Protein AF-A0A914QFY7-F1 (afdb_monomer_lite)

Radius of gyration: 21.52 Å; chains: 1; bounding box: 66×46×46 Å

Foldseek 3Di:
DVLCPPPCVVPVDFAQQWDWADPDLQAQPHDIATAGSHGRCGCVGPVVDPDDDDPQSVQGHNNDRNVVCVVVVVPCPNVVSVVVNVVVPDPPDRPPPDPVVVVVVVVVVVVVVVVVVVVVPD

pLDDT: mean 75.59, std 15.95, range [39.72, 91.62]

InterPro domains:
  IPR029058 Alpha/Beta hydrolase fold [G3DSA:3.40.50.1820] (1-69)
  IPR029058 Alpha/Beta hydrolase fold [SSF53474] (2-68)

Sequence (122 aa):
MVAHLPPMILYDYYHHAEEIWYQNDMAVGDPYFMCNPYDGEDSSCSDSLTFTTSIDDHKHYFGVEVSNFGSNGCSNDGSKALKSAKTLSRPYRIQRMDKEKLAKKVLNAKKQSSLHKNKILH

Secondary structure (DSSP, 8-state):
--TT-S-HHHH-----S--EE-SS---TT---EE--TT-TT-TTTGGG-SS---TTGGGEETTEEHHHHHHTTT-SHHHHHHHHHGGG---------SHHHHHHHHHHHHHHHHHHHHHS--

Structure (mmCIF, N/CA/C/O backbone):
data_AF-A0A914QFY7-F1
#
_entry.id   AF-A0A914QFY7-F1
#
loop_
_atom_site.group_PDB
_atom_site.id
_atom_site.type_symbol
_atom_site.label_atom_id
_atom_site.label_alt_id
_atom_site.label_comp_id
_atom_site.label_asym_id
_atom_site.label_entity_id
_atom_site.label_seq_id
_atom_site.pdbx_PDB_ins_code
_atom_site.Cartn_x
_atom_site.Cartn_y
_atom_site.Cartn_z
_atom_site.occupancy
_atom_site.B_iso_or_equiv
_atom_site.auth_seq_id
_atom_site.auth_comp_id
_atom_site.auth_asym_id
_atom_site.auth_atom_id
_atom_site.pdbx_PDB_model_num
ATOM 1 N N . MET A 1 1 ? -2.736 -3.389 -6.153 1.00 72.56 1 MET A N 1
ATOM 2 C CA . MET A 1 1 ? -3.791 -3.000 -7.111 1.00 72.56 1 MET A CA 1
ATOM 3 C C . MET A 1 1 ? -3.776 -1.519 -7.327 1.00 72.56 1 MET A C 1
ATOM 5 O O . MET A 1 1 ? -3.393 -1.144 -8.414 1.00 72.56 1 MET A O 1
ATOM 9 N N . VAL A 1 2 ? -4.185 -0.692 -6.358 1.00 84.94 2 VAL A N 1
ATOM 10 C CA . VAL A 1 2 ? -4.234 0.759 -6.607 1.00 84.94 2 VAL A CA 1
ATOM 11 C C . VAL A 1 2 ? -2.838 1.337 -6.823 1.00 84.94 2 VAL A C 1
ATOM 13 O O . VAL A 1 2 ? -2.669 2.107 -7.753 1.00 84.94 2 VAL A O 1
ATOM 16 N N . ALA A 1 3 ? -1.840 0.902 -6.045 1.00 84.19 3 ALA A N 1
ATOM 17 C CA . ALA A 1 3 ? -0.449 1.325 -6.234 1.00 84.19 3 ALA A CA 1
ATOM 18 C C . ALA A 1 3 ? 0.109 0.934 -7.620 1.00 84.19 3 ALA A C 1
ATOM 20 O O . ALA A 1 3 ? 0.753 1.726 -8.280 1.00 84.19 3 ALA A O 1
ATOM 21 N N . HIS A 1 4 ? -0.234 -0.243 -8.147 1.00 84.75 4 HIS A N 1
ATOM 22 C CA . HIS A 1 4 ? 0.268 -0.725 -9.446 1.00 84.75 4 HIS A CA 1
ATOM 23 C C . HIS A 1 4 ? -0.415 -0.101 -10.678 1.00 84.75 4 HIS A C 1
ATOM 25 O O . HIS A 1 4 ? -0.294 -0.630 -11.786 1.00 84.75 4 HIS A O 1
ATOM 31 N N . LEU A 1 5 ? -1.181 0.979 -10.497 1.00 87.44 5 LEU A N 1
ATOM 32 C CA . LEU A 1 5 ? -1.890 1.681 -11.563 1.00 87.44 5 LEU A CA 1
ATOM 33 C C . LEU A 1 5 ? -1.520 3.176 -11.583 1.00 87.44 5 LEU A C 1
ATOM 35 O O . LEU A 1 5 ? -1.556 3.819 -10.537 1.00 87.44 5 LEU A O 1
ATOM 39 N N . PRO A 1 6 ? -1.295 3.771 -12.770 1.00 86.94 6 PRO A N 1
ATOM 40 C CA . PRO A 1 6 ? -1.214 3.123 -14.082 1.00 86.94 6 PRO A CA 1
ATOM 41 C C . PRO A 1 6 ? 0.030 2.216 -14.202 1.00 86.94 6 PRO A C 1
ATOM 43 O O . PRO A 1 6 ? 1.051 2.515 -13.591 1.00 86.94 6 PRO A O 1
ATOM 46 N N . PRO A 1 7 ? -0.020 1.115 -14.981 1.00 85.56 7 PRO A N 1
ATOM 47 C CA . PRO A 1 7 ? 1.107 0.190 -15.059 1.00 85.56 7 PRO A CA 1
ATOM 48 C C . PRO A 1 7 ? 2.358 0.855 -15.640 1.00 85.56 7 PRO A C 1
ATOM 50 O O . PRO A 1 7 ? 2.327 1.338 -16.778 1.00 85.56 7 PRO A O 1
ATOM 53 N N . MET A 1 8 ? 3.471 0.786 -14.905 1.00 84.31 8 MET A N 1
ATOM 54 C CA . MET A 1 8 ? 4.786 1.266 -15.345 1.00 84.31 8 MET A CA 1
ATOM 55 C C . MET A 1 8 ? 5.135 0.750 -16.750 1.00 84.31 8 MET A C 1
ATOM 57 O O . MET A 1 8 ? 5.521 1.524 -17.619 1.00 84.31 8 MET A O 1
ATOM 61 N N . ILE A 1 9 ? 4.903 -0.541 -17.021 1.00 84.62 9 ILE A N 1
ATOM 62 C CA . ILE A 1 9 ? 5.296 -1.191 -18.286 1.00 84.62 9 ILE A CA 1
ATOM 63 C C . ILE A 1 9 ? 4.620 -0.604 -19.537 1.00 84.62 9 ILE A C 1
ATOM 65 O O . ILE A 1 9 ? 5.126 -0.760 -20.644 1.00 84.62 9 ILE A O 1
ATOM 69 N N . LEU A 1 10 ? 3.455 0.026 -19.370 1.00 87.25 10 LEU A N 1
ATOM 70 C CA . LEU A 1 10 ? 2.657 0.587 -20.462 1.00 87.25 10 LEU A CA 1
ATOM 71 C C . LEU A 1 10 ? 2.821 2.103 -20.578 1.00 87.25 10 LEU A C 1
ATOM 73 O O . LEU A 1 10 ? 2.651 2.641 -21.671 1.00 87.25 10 LEU A O 1
ATOM 77 N N . TYR A 1 11 ? 3.102 2.784 -19.465 1.00 88.69 11 TYR A N 1
ATOM 78 C CA . TYR A 1 11 ? 2.948 4.234 -19.368 1.00 88.69 11 TYR A CA 1
ATOM 79 C C . TYR A 1 11 ? 4.114 4.972 -18.698 1.00 88.69 11 TYR A C 1
ATOM 81 O O . TYR A 1 11 ? 4.061 6.195 -18.628 1.00 88.69 11 TYR A O 1
ATOM 89 N N . ASP A 1 12 ? 5.148 4.265 -18.234 1.00 88.56 12 ASP A N 1
ATOM 90 C CA . ASP A 1 12 ? 6.380 4.854 -17.684 1.00 88.56 12 ASP A CA 1
ATOM 91 C C . ASP A 1 12 ? 6.149 5.740 -16.438 1.00 88.56 12 ASP A C 1
ATOM 93 O O . ASP A 1 12 ? 6.815 6.752 -16.226 1.00 88.56 12 ASP A O 1
ATOM 97 N N . TYR A 1 13 ? 5.163 5.372 -15.612 1.00 89.31 13 TYR A N 1
ATOM 98 C CA . TYR A 1 13 ? 4.937 5.978 -14.297 1.00 89.31 13 TYR A CA 1
ATOM 99 C C . TYR A 1 13 ? 5.752 5.250 -13.234 1.00 89.31 13 TYR A C 1
ATOM 101 O O . TYR A 1 13 ? 5.822 4.024 -13.256 1.00 89.31 13 TYR A O 1
ATOM 109 N N . TYR A 1 14 ? 6.296 6.021 -12.293 1.00 88.25 14 TYR A N 1
ATOM 110 C CA . TYR A 1 14 ? 7.131 5.527 -11.203 1.00 88.25 14 TYR A CA 1
ATOM 111 C C . TYR A 1 14 ? 6.695 6.140 -9.876 1.00 88.25 14 TYR A C 1
ATOM 113 O O . TYR A 1 14 ? 6.331 7.322 -9.809 1.00 88.25 14 TYR A O 1
ATOM 121 N N . HIS A 1 15 ? 6.778 5.352 -8.814 1.00 89.06 15 HIS A N 1
ATOM 122 C CA . HIS A 1 15 ? 6.586 5.797 -7.448 1.00 89.06 15 HIS A CA 1
ATOM 123 C C . HIS A 1 15 ? 7.793 6.590 -6.945 1.00 89.06 15 HIS A C 1
ATOM 125 O O . HIS A 1 15 ? 8.922 6.497 -7.434 1.00 89.06 15 HIS A O 1
ATOM 131 N N . HIS A 1 16 ? 7.554 7.389 -5.908 1.00 87.88 16 HIS A N 1
ATOM 132 C CA . HIS A 1 16 ? 8.640 7.958 -5.122 1.00 87.88 16 HIS A CA 1
ATOM 133 C C . HIS A 1 16 ? 9.314 6.872 -4.279 1.00 87.88 16 HIS A C 1
ATOM 135 O O . HIS A 1 16 ? 8.679 5.906 -3.874 1.00 87.88 16 HIS A O 1
ATOM 141 N N . ALA A 1 17 ? 10.595 7.069 -3.974 1.00 81.31 17 ALA A N 1
ATOM 142 C CA . ALA A 1 17 ? 11.469 6.047 -3.409 1.00 81.31 17 ALA A CA 1
ATOM 143 C C . ALA A 1 17 ? 11.163 5.604 -1.961 1.00 81.31 17 ALA A C 1
ATOM 145 O O . ALA A 1 17 ? 11.907 4.804 -1.417 1.00 81.31 17 ALA A O 1
ATOM 146 N N . GLU A 1 18 ? 10.099 6.092 -1.314 1.00 85.25 18 GLU A N 1
ATOM 147 C CA . GLU A 1 18 ? 9.747 5.698 0.056 1.00 85.25 18 GLU A CA 1
ATOM 148 C C . GLU A 1 18 ? 8.410 4.949 0.103 1.00 85.25 18 GLU A C 1
ATOM 150 O O . GLU A 1 18 ? 7.339 5.547 -0.001 1.00 85.25 18 GLU A O 1
ATOM 155 N N . GLU A 1 19 ? 8.486 3.637 0.340 1.00 88.81 19 GLU A N 1
ATOM 156 C CA . GLU A 1 19 ? 7.333 2.757 0.536 1.00 88.81 19 GLU A CA 1
ATOM 157 C C . GLU A 1 19 ? 7.410 2.048 1.901 1.00 88.81 19 GLU A C 1
ATOM 159 O O . GLU A 1 19 ? 8.446 1.509 2.312 1.00 88.81 19 GLU A O 1
ATOM 164 N N . ILE A 1 20 ? 6.274 2.034 2.607 1.00 91.00 20 ILE A N 1
ATOM 165 C CA . ILE A 1 20 ? 6.037 1.156 3.753 1.00 91.00 20 ILE A CA 1
ATOM 166 C C . ILE A 1 20 ? 5.089 0.052 3.307 1.00 91.00 20 ILE A C 1
ATOM 168 O O . ILE A 1 20 ? 3.928 0.305 2.988 1.00 91.00 20 ILE A O 1
ATOM 172 N N . TRP A 1 21 ? 5.586 -1.178 3.336 1.00 89.94 21 TRP A N 1
ATOM 173 C CA . TRP A 1 21 ? 4.877 -2.339 2.836 1.00 89.94 21 TRP A CA 1
ATOM 174 C C . TRP A 1 21 ? 4.381 -3.234 3.975 1.00 89.94 21 TRP A C 1
ATOM 176 O O . TRP A 1 21 ? 5.148 -3.664 4.843 1.00 89.94 21 TRP A O 1
ATOM 186 N N . TYR A 1 22 ? 3.085 -3.543 3.957 1.00 90.81 22 TYR A N 1
ATOM 187 C CA . TYR A 1 22 ? 2.442 -4.472 4.883 1.00 90.81 22 TYR A CA 1
ATOM 188 C C . TYR A 1 22 ? 2.008 -5.721 4.119 1.00 90.81 22 TYR A C 1
ATOM 190 O O . TYR A 1 22 ? 1.095 -5.675 3.302 1.00 90.81 22 TYR A O 1
ATOM 198 N N . GLN A 1 23 ? 2.646 -6.853 4.414 1.00 88.88 23 GLN A N 1
ATOM 199 C CA . GLN A 1 23 ? 2.245 -8.164 3.896 1.00 88.88 23 GLN A CA 1
ATOM 200 C C . GLN A 1 23 ? 1.423 -8.930 4.951 1.00 88.88 23 GLN A C 1
ATOM 202 O O . GLN A 1 23 ? 1.735 -10.067 5.305 1.00 88.88 23 GLN A O 1
ATOM 207 N N . ASN A 1 24 ? 0.437 -8.244 5.532 1.00 88.75 24 ASN A N 1
ATOM 208 C CA . ASN A 1 24 ? -0.493 -8.704 6.570 1.00 88.75 24 ASN A CA 1
ATOM 209 C C . ASN A 1 24 ? -1.732 -7.786 6.587 1.00 88.75 24 ASN A C 1
ATOM 211 O O . ASN A 1 24 ? -1.886 -6.951 5.699 1.00 88.75 24 ASN A O 1
ATOM 215 N N . ASP A 1 25 ? -2.574 -7.907 7.613 1.00 88.25 25 ASP A N 1
ATOM 216 C CA . ASP A 1 25 ? -3.848 -7.185 7.736 1.00 88.25 25 ASP A CA 1
ATOM 217 C C . ASP A 1 25 ? -3.693 -5.689 8.084 1.00 88.25 25 ASP A C 1
ATOM 219 O O . ASP A 1 25 ? -4.687 -4.988 8.290 1.00 88.25 25 ASP A O 1
ATOM 223 N N . MET A 1 26 ? -2.454 -5.189 8.201 1.00 89.50 26 MET A N 1
ATOM 224 C CA . MET A 1 26 ? -2.140 -3.827 8.638 1.00 89.50 26 MET A CA 1
ATOM 225 C C . MET A 1 26 ? -2.869 -3.466 9.942 1.00 89.50 26 MET A C 1
ATOM 227 O O . MET A 1 26 ? -3.315 -2.332 10.133 1.00 89.50 26 MET A O 1
ATOM 231 N N . ALA A 1 27 ? -3.029 -4.424 10.859 1.00 88.38 27 ALA A N 1
ATOM 232 C CA . ALA A 1 27 ? -3.626 -4.154 12.154 1.00 88.38 27 ALA A CA 1
ATOM 233 C C . ALA A 1 27 ? -2.667 -3.317 13.009 1.00 88.38 27 ALA A C 1
ATOM 235 O O . ALA A 1 27 ? -1.464 -3.191 12.755 1.00 88.38 27 ALA A O 1
ATOM 236 N N . VAL A 1 28 ? -3.193 -2.683 14.054 1.00 86.75 28 VAL A N 1
ATOM 237 C CA . VAL A 1 28 ? -2.343 -1.817 14.866 1.00 86.75 28 VAL A CA 1
ATOM 238 C C . VAL A 1 28 ? -1.320 -2.645 15.647 1.00 86.75 28 VAL A C 1
ATOM 240 O O . VAL A 1 28 ? -1.680 -3.492 16.461 1.00 86.75 28 VAL A O 1
ATOM 243 N N . GLY A 1 29 ? -0.039 -2.341 15.439 1.00 85.25 29 GLY A N 1
ATOM 244 C CA . GLY A 1 29 ? 1.077 -3.090 16.019 1.00 85.25 29 GLY A CA 1
ATOM 245 C C . GLY A 1 29 ? 1.622 -4.190 15.109 1.00 85.25 29 GLY A C 1
ATOM 246 O O . GLY A 1 29 ? 2.639 -4.793 15.461 1.00 85.25 29 GLY A O 1
ATOM 247 N N . ASP A 1 30 ? 1.004 -4.412 13.948 1.00 87.00 30 ASP A N 1
ATOM 248 C CA . ASP A 1 30 ? 1.501 -5.372 12.975 1.00 87.00 30 ASP A CA 1
ATOM 249 C C . ASP A 1 30 ? 2.858 -4.959 12.402 1.00 87.00 30 ASP A C 1
ATOM 251 O O . ASP A 1 30 ? 3.170 -3.765 12.269 1.00 87.00 30 ASP A O 1
ATOM 255 N N . PRO A 1 31 ? 3.690 -5.954 12.058 1.00 89.75 31 PRO A N 1
ATOM 256 C CA . PRO A 1 31 ? 4.969 -5.699 11.438 1.00 89.75 31 PRO A CA 1
ATOM 257 C C . PRO A 1 31 ? 4.812 -5.097 10.041 1.00 89.75 31 PRO A C 1
ATOM 259 O O . PRO A 1 31 ? 3.947 -5.506 9.276 1.00 89.75 31 PRO A O 1
ATOM 262 N N . TYR A 1 32 ? 5.713 -4.189 9.682 1.00 90.19 32 TYR A N 1
ATOM 263 C CA . TYR A 1 32 ? 5.872 -3.706 8.312 1.00 90.19 32 TYR A CA 1
ATOM 264 C C . TYR A 1 32 ? 7.304 -3.888 7.824 1.00 90.19 32 TYR A C 1
ATOM 266 O O . TYR A 1 32 ? 8.245 -4.027 8.622 1.00 90.19 32 TYR A O 1
ATOM 274 N N . PHE A 1 33 ? 7.445 -3.830 6.506 1.00 89.56 33 PHE A N 1
ATOM 275 C CA . PHE A 1 33 ? 8.704 -3.748 5.789 1.00 89.56 33 PHE A CA 1
ATOM 276 C C . PHE A 1 33 ? 8.900 -2.315 5.295 1.00 89.56 33 PHE A C 1
ATOM 278 O O . PHE A 1 33 ? 7.983 -1.691 4.773 1.00 89.56 33 PHE A O 1
ATOM 285 N N . MET A 1 34 ? 10.094 -1.774 5.512 1.00 90.69 34 MET A N 1
ATOM 286 C CA . MET A 1 34 ? 10.515 -0.525 4.887 1.00 90.69 34 MET A CA 1
ATOM 287 C C . MET A 1 34 ? 11.276 -0.899 3.622 1.00 90.69 34 MET A C 1
ATOM 289 O O . MET A 1 34 ? 12.281 -1.611 3.716 1.00 90.69 34 MET A O 1
ATOM 293 N N . CYS A 1 35 ? 10.773 -0.449 2.481 1.00 89.94 35 CYS A N 1
ATOM 294 C CA . CYS A 1 35 ? 11.361 -0.723 1.176 1.00 89.94 35 CYS A CA 1
ATOM 295 C C . CYS A 1 35 ? 12.631 0.102 0.969 1.00 89.94 35 CYS A C 1
ATOM 297 O O . CYS A 1 35 ? 12.981 0.953 1.797 1.00 89.94 35 CYS A O 1
ATOM 299 N N . ASN A 1 36 ? 13.364 -0.182 -0.102 1.00 89.25 36 ASN A N 1
ATOM 300 C CA . ASN A 1 36 ? 14.575 0.548 -0.432 1.00 89.25 36 ASN A CA 1
ATOM 301 C C . ASN A 1 36 ? 14.269 2.051 -0.617 1.00 89.25 36 ASN A C 1
ATOM 303 O O . ASN A 1 36 ? 13.616 2.408 -1.588 1.00 89.25 36 ASN A O 1
ATOM 307 N N . PRO A 1 37 ? 14.805 2.949 0.237 1.00 87.19 37 PRO A N 1
ATOM 308 C CA . PRO A 1 37 ? 14.477 4.381 0.228 1.00 87.19 37 PRO A CA 1
ATOM 309 C C . PRO A 1 37 ? 15.001 5.143 -1.005 1.00 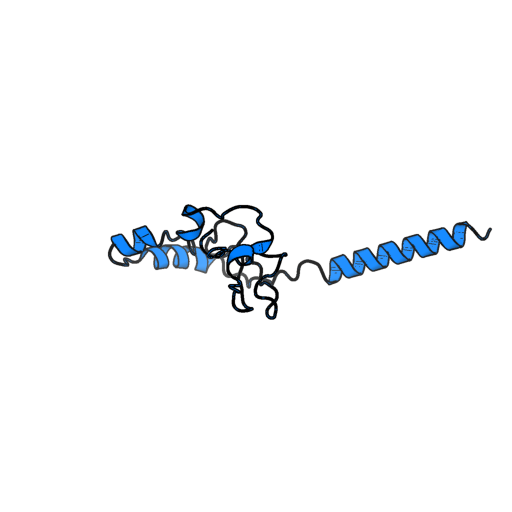87.19 37 PRO A C 1
ATOM 311 O O . PRO A 1 37 ? 14.871 6.363 -1.094 1.00 87.19 37 PRO A O 1
ATOM 314 N N . TYR A 1 38 ? 15.678 4.448 -1.921 1.00 87.94 38 TYR A N 1
ATOM 315 C CA . TYR A 1 38 ? 16.244 4.999 -3.152 1.00 87.94 38 TYR A CA 1
ATOM 316 C C . TYR A 1 38 ? 15.666 4.351 -4.413 1.00 87.94 38 TYR A C 1
ATOM 318 O O . TYR A 1 38 ? 16.075 4.720 -5.512 1.00 87.94 38 TYR A O 1
ATOM 326 N N . ASP A 1 39 ? 14.755 3.392 -4.259 1.00 85.81 39 ASP A N 1
ATOM 327 C CA . ASP A 1 39 ? 14.156 2.637 -5.351 1.00 85.81 39 ASP A CA 1
ATOM 328 C C . ASP A 1 39 ? 12.641 2.599 -5.154 1.00 85.81 39 ASP A C 1
ATOM 330 O O . ASP A 1 39 ? 12.139 1.908 -4.272 1.00 85.81 39 ASP A O 1
ATOM 334 N N . GLY A 1 40 ? 11.925 3.405 -5.942 1.00 82.69 40 GLY A N 1
ATOM 335 C CA . GLY A 1 40 ? 10.463 3.487 -5.878 1.00 82.69 40 GLY A CA 1
ATOM 336 C C . GLY A 1 40 ? 9.761 2.234 -6.391 1.00 82.69 40 GLY A C 1
ATOM 337 O O . GLY A 1 40 ? 8.582 2.070 -6.119 1.00 82.69 40 GLY A O 1
ATOM 338 N N . GLU A 1 41 ? 10.478 1.349 -7.083 1.00 88.12 41 GLU A N 1
ATOM 339 C CA . GLU A 1 41 ? 9.938 0.127 -7.685 1.00 88.12 41 GLU A CA 1
ATOM 340 C C . GLU A 1 41 ? 10.684 -1.109 -7.125 1.00 88.12 41 GLU A C 1
ATOM 342 O O . GLU A 1 41 ? 11.229 -1.957 -7.844 1.00 88.12 41 GLU A O 1
ATOM 347 N N . ASP A 1 42 ? 10.807 -1.175 -5.791 1.00 88.62 42 ASP A N 1
ATOM 348 C CA . ASP A 1 42 ? 11.562 -2.221 -5.100 1.00 88.62 42 ASP A CA 1
ATOM 349 C C . ASP A 1 42 ? 10.871 -3.589 -5.223 1.00 88.62 42 ASP A C 1
ATOM 351 O O . ASP A 1 42 ? 9.928 -3.921 -4.499 1.00 88.62 42 ASP A O 1
ATOM 355 N N . SER A 1 43 ? 11.430 -4.450 -6.079 1.00 88.06 43 SER A N 1
ATOM 356 C CA . SER A 1 43 ? 10.986 -5.839 -6.295 1.00 88.06 43 SER A CA 1
ATOM 357 C C . SER A 1 43 ? 10.937 -6.736 -5.045 1.00 88.06 43 SER A C 1
ATOM 359 O O . SER A 1 43 ? 10.412 -7.848 -5.117 1.00 88.06 43 SER A O 1
ATOM 361 N N . SER A 1 44 ? 11.489 -6.307 -3.905 1.00 86.94 44 SER A N 1
ATOM 362 C CA . SER A 1 44 ? 11.366 -7.007 -2.620 1.00 86.94 44 SER A CA 1
ATOM 363 C C . SER A 1 44 ? 10.137 -6.593 -1.794 1.00 86.94 44 SER A C 1
ATOM 365 O O . SER A 1 44 ? 9.844 -7.238 -0.783 1.00 86.94 44 SER A O 1
ATOM 367 N N . CYS A 1 45 ? 9.402 -5.571 -2.242 1.00 89.25 45 CYS A N 1
ATOM 368 C CA . CYS A 1 45 ? 8.198 -5.023 -1.623 1.00 89.25 45 CYS A CA 1
ATOM 369 C C . CYS A 1 45 ? 6.936 -5.317 -2.449 1.00 89.25 45 CYS A C 1
ATOM 371 O O . CYS A 1 45 ? 6.738 -6.463 -2.869 1.00 89.25 45 CYS A O 1
ATOM 373 N N . SER A 1 46 ? 6.038 -4.343 -2.636 1.00 87.75 46 SER A N 1
ATOM 374 C CA . SER A 1 46 ? 4.766 -4.548 -3.331 1.00 87.75 46 SER A CA 1
ATOM 375 C C . SER A 1 46 ? 4.946 -4.997 -4.782 1.00 87.75 46 SER A C 1
ATOM 377 O O . SER A 1 46 ? 4.100 -5.733 -5.288 1.00 87.75 46 SER A O 1
ATOM 379 N N . ASP A 1 47 ? 6.076 -4.672 -5.409 1.00 87.06 47 ASP A N 1
ATOM 380 C CA . ASP A 1 47 ? 6.435 -5.108 -6.765 1.00 87.06 47 ASP A CA 1
ATOM 381 C C . ASP A 1 47 ? 6.792 -6.590 -6.878 1.00 87.06 47 ASP A C 1
ATOM 383 O O . ASP A 1 47 ? 6.821 -7.152 -7.974 1.00 87.06 47 ASP A O 1
ATOM 387 N N . SER A 1 48 ? 6.999 -7.274 -5.750 1.00 84.31 48 SER A N 1
ATOM 388 C CA . SER A 1 48 ? 7.085 -8.738 -5.737 1.00 84.31 48 SER A CA 1
ATOM 389 C C . SER A 1 48 ? 5.756 -9.412 -6.109 1.00 84.31 48 SER A C 1
ATOM 391 O O . SER A 1 48 ? 5.728 -10.603 -6.440 1.00 84.31 48 SER A O 1
ATOM 393 N N . LEU A 1 49 ? 4.636 -8.681 -6.042 1.00 83.38 49 LEU A N 1
ATOM 394 C CA . LEU A 1 49 ? 3.312 -9.216 -6.317 1.00 83.38 49 LEU A CA 1
ATOM 395 C C . LEU A 1 49 ? 3.018 -9.215 -7.818 1.00 83.38 49 LEU A C 1
ATOM 397 O O . LEU A 1 49 ? 2.907 -8.182 -8.465 1.00 83.38 49 LEU A O 1
ATOM 401 N N . THR A 1 50 ? 2.803 -10.410 -8.364 1.00 66.56 50 THR A N 1
ATOM 402 C CA . THR A 1 50 ? 2.479 -10.615 -9.785 1.00 66.56 50 THR A CA 1
ATOM 403 C C . THR A 1 50 ? 1.043 -10.237 -10.155 1.00 66.56 50 THR A C 1
ATOM 405 O O . THR A 1 50 ? 0.744 -10.076 -11.337 1.00 66.56 50 THR A O 1
ATOM 408 N N . PHE A 1 51 ? 0.149 -10.086 -9.171 1.00 62.53 51 PHE A N 1
ATOM 409 C CA . PHE A 1 51 ? -1.258 -9.743 -9.375 1.00 62.53 51 PHE A CA 1
ATOM 410 C C . PHE A 1 51 ? -1.775 -8.757 -8.323 1.00 62.53 51 PHE A C 1
ATOM 412 O O . PHE A 1 51 ? -1.261 -8.644 -7.212 1.00 62.53 51 PHE A O 1
ATOM 419 N N . THR A 1 52 ? -2.829 -8.043 -8.710 1.00 62.75 52 THR A N 1
ATOM 420 C CA . THR A 1 52 ? -3.488 -6.957 -7.983 1.00 62.75 52 THR A CA 1
ATOM 421 C C . THR A 1 52 ? -3.787 -7.302 -6.518 1.00 62.75 52 THR A C 1
ATOM 423 O O . THR A 1 52 ? -4.597 -8.186 -6.256 1.00 62.75 52 THR A O 1
ATOM 426 N N . THR A 1 53 ? -3.192 -6.554 -5.573 1.00 65.81 53 THR A N 1
ATOM 427 C CA . THR A 1 53 ? -3.640 -6.503 -4.156 1.00 65.81 53 THR A CA 1
ATOM 428 C C . THR A 1 53 ? -5.165 -6.343 -4.049 1.00 65.81 53 THR A C 1
ATOM 430 O O . THR A 1 53 ? -5.784 -5.750 -4.929 1.00 65.81 53 THR A O 1
ATOM 433 N N . SER A 1 54 ? -5.805 -6.844 -2.996 1.00 82.12 54 SER A N 1
ATOM 434 C CA . SER A 1 54 ? -7.268 -6.772 -2.903 1.00 82.12 54 SER A CA 1
ATOM 435 C C . SER A 1 54 ? -7.767 -5.316 -2.844 1.00 82.12 54 SER A C 1
ATOM 437 O O . SER A 1 54 ? -7.119 -4.449 -2.251 1.00 82.12 54 SER A O 1
ATOM 439 N N . ILE A 1 55 ? -8.942 -5.031 -3.433 1.00 87.00 55 ILE A N 1
ATOM 440 C CA . ILE A 1 55 ? -9.693 -3.784 -3.154 1.00 87.00 55 ILE A CA 1
ATOM 441 C C . ILE A 1 55 ? -9.951 -3.668 -1.653 1.00 87.00 55 ILE A C 1
ATOM 443 O O . ILE A 1 55 ? -9.978 -2.565 -1.116 1.00 87.00 55 ILE A O 1
ATOM 447 N N . ASP A 1 56 ? -10.167 -4.809 -1.008 1.00 87.44 56 ASP A N 1
ATOM 448 C CA . ASP A 1 56 ? -10.427 -4.887 0.417 1.00 87.44 56 ASP A CA 1
ATOM 449 C C . ASP A 1 56 ? -9.213 -4.418 1.226 1.00 87.44 56 ASP A C 1
ATOM 451 O O . ASP A 1 56 ? -9.351 -3.493 2.023 1.00 87.44 56 ASP A O 1
ATOM 455 N N . ASP A 1 57 ? -8.011 -4.925 0.924 1.00 88.12 57 ASP A N 1
ATOM 456 C CA . ASP A 1 57 ? -6.757 -4.475 1.554 1.00 88.12 57 ASP A CA 1
ATOM 457 C C . ASP A 1 57 ? -6.552 -2.968 1.364 1.00 88.12 57 ASP A C 1
ATOM 459 O O . ASP A 1 57 ? -6.165 -2.254 2.282 1.00 88.12 57 ASP A O 1
ATOM 463 N N . HIS A 1 58 ? -6.877 -2.448 0.176 1.00 88.94 58 HIS A N 1
ATOM 464 C CA . HIS A 1 58 ? -6.766 -1.018 -0.111 1.00 88.94 58 HIS A CA 1
ATOM 465 C C . HIS A 1 58 ? -7.754 -0.151 0.686 1.00 88.94 58 HIS A C 1
ATOM 467 O O . HIS A 1 58 ? -7.609 1.067 0.727 1.00 88.94 58 HIS A O 1
ATOM 473 N N . LYS A 1 59 ? -8.781 -0.734 1.305 1.00 91.50 59 LYS A N 1
ATOM 474 C CA . LYS A 1 59 ? -9.738 0.001 2.138 1.00 91.50 59 LYS A CA 1
ATOM 475 C C . LYS A 1 59 ? -9.453 -0.133 3.629 1.00 91.50 59 LYS A C 1
ATOM 477 O O . LYS A 1 59 ? -10.053 0.617 4.397 1.00 91.50 59 LYS A O 1
ATOM 482 N N . HIS A 1 60 ? -8.567 -1.031 4.048 1.00 90.62 60 HIS A N 1
ATOM 483 C CA . HIS A 1 60 ? -8.319 -1.315 5.457 1.00 90.62 60 HIS A CA 1
ATOM 484 C C . HIS A 1 60 ? -6.947 -0.802 5.894 1.00 90.62 60 HIS A C 1
ATOM 486 O O . HIS A 1 60 ? -5.912 -1.286 5.452 1.00 90.62 60 HIS A O 1
ATOM 492 N N . TYR A 1 61 ? -6.942 0.172 6.806 1.00 89.56 61 TYR A N 1
ATOM 493 C CA . TYR A 1 61 ? -5.721 0.744 7.373 1.00 89.56 61 TYR A CA 1
ATOM 494 C C . TYR A 1 61 ? -5.811 0.755 8.891 1.00 89.56 61 TYR A C 1
ATOM 496 O O . TYR A 1 61 ? -6.753 1.313 9.453 1.00 89.56 61 TYR A O 1
ATOM 504 N N . PHE A 1 62 ? -4.829 0.169 9.579 1.00 89.56 62 PHE A N 1
ATOM 505 C CA . PHE A 1 62 ? -4.774 0.162 11.048 1.00 89.56 62 PHE A CA 1
ATOM 506 C C . PHE A 1 62 ? -6.038 -0.431 11.696 1.00 89.56 62 PHE A C 1
ATOM 508 O O . PHE A 1 62 ? -6.490 0.036 12.743 1.00 89.56 62 PHE A O 1
ATOM 515 N N . GLY A 1 63 ? -6.625 -1.453 11.060 1.00 86.56 63 GLY A N 1
ATOM 516 C CA . GLY A 1 63 ? -7.887 -2.073 11.483 1.00 86.56 63 GLY A CA 1
ATOM 517 C C . GLY A 1 63 ? -9.135 -1.208 11.260 1.00 86.56 63 GLY A C 1
ATOM 518 O O . GLY A 1 63 ? -10.168 -1.464 11.878 1.00 86.56 63 GLY A O 1
ATOM 519 N N . VAL A 1 64 ? -9.048 -0.171 10.422 1.00 88.50 64 VAL A N 1
ATOM 520 C CA . VAL A 1 64 ? -10.157 0.727 10.076 1.00 88.50 64 VAL A CA 1
ATOM 521 C C . VAL A 1 64 ? -10.474 0.602 8.592 1.00 88.50 64 VAL A C 1
ATOM 523 O O . VAL A 1 64 ? -9.620 0.865 7.748 1.00 88.50 64 VAL A O 1
ATOM 526 N N . GLU A 1 65 ? -11.723 0.270 8.275 1.00 91.62 65 GLU A N 1
ATOM 527 C CA . GLU A 1 65 ? -12.246 0.366 6.913 1.00 91.62 65 GLU A CA 1
ATOM 528 C C . GLU A 1 65 ? -12.539 1.842 6.578 1.00 91.62 65 GLU A C 1
ATOM 530 O O . GLU A 1 65 ? -13.487 2.443 7.092 1.00 91.62 65 GLU A O 1
ATOM 535 N N . VAL A 1 66 ? -11.728 2.455 5.714 1.00 90.12 66 VAL A N 1
ATOM 536 C CA . VAL A 1 66 ? -11.756 3.910 5.470 1.00 90.12 66 VAL A CA 1
ATOM 537 C C . VAL A 1 66 ? -13.034 4.382 4.781 1.00 90.12 66 VAL A C 1
ATOM 539 O O . VAL A 1 66 ? -13.509 5.483 5.055 1.00 90.12 66 VAL A O 1
ATOM 542 N N . SER A 1 67 ? -13.624 3.549 3.916 1.00 90.88 67 SER A N 1
ATOM 543 C CA . SER A 1 67 ? -14.897 3.867 3.256 1.00 90.88 67 SER A CA 1
ATOM 544 C C . SER A 1 67 ? -16.034 3.983 4.273 1.00 90.88 67 SER A C 1
ATOM 546 O O . SER A 1 67 ? -16.791 4.952 4.244 1.00 90.88 67 SER A O 1
ATOM 548 N N . ASN A 1 68 ? -16.097 3.035 5.207 1.00 89.94 68 ASN A N 1
ATOM 549 C CA . ASN A 1 68 ? -17.098 2.976 6.268 1.00 89.94 68 ASN A CA 1
ATOM 550 C C . ASN A 1 68 ? -16.900 4.095 7.302 1.00 89.94 68 ASN A C 1
ATOM 552 O O . ASN A 1 68 ? -17.844 4.788 7.682 1.00 89.94 68 ASN A O 1
ATOM 556 N N . PHE A 1 69 ? -15.644 4.357 7.678 1.00 88.56 69 PHE A N 1
ATOM 557 C CA . PHE A 1 69 ? -15.286 5.504 8.513 1.00 88.56 69 PHE A CA 1
ATOM 558 C C . PHE A 1 69 ? -15.785 6.826 7.910 1.00 88.56 69 PHE A C 1
ATOM 560 O O . PHE A 1 69 ? -16.394 7.638 8.611 1.00 88.56 69 PHE A O 1
ATOM 567 N N . GLY A 1 70 ? -15.583 7.023 6.603 1.00 89.31 70 GLY A N 1
ATOM 568 C CA . GLY A 1 70 ? -16.081 8.194 5.883 1.00 89.31 70 GLY A CA 1
ATOM 569 C C . GLY A 1 70 ? -17.611 8.273 5.859 1.00 89.31 70 GLY A C 1
ATOM 570 O O . GLY A 1 70 ? -18.172 9.317 6.196 1.00 89.31 70 GLY A O 1
ATOM 571 N N . SER A 1 71 ? -18.302 7.176 5.525 1.00 91.62 71 SER A N 1
ATOM 572 C CA . SER A 1 71 ? -19.773 7.151 5.474 1.00 91.62 71 SER A CA 1
ATOM 573 C C . SER A 1 71 ? -20.433 7.359 6.838 1.00 91.62 71 SER A C 1
ATOM 575 O O . SER A 1 71 ? -21.527 7.913 6.906 1.00 91.62 71 SER A O 1
ATOM 577 N N . ASN A 1 72 ? -19.756 6.986 7.927 1.00 89.62 72 ASN A N 1
ATOM 578 C CA . ASN A 1 72 ? -20.224 7.183 9.304 1.00 89.62 72 ASN A CA 1
ATOM 579 C C . ASN A 1 72 ? -19.854 8.561 9.883 1.00 89.62 72 ASN A C 1
ATOM 581 O O . ASN A 1 72 ? -19.864 8.757 11.104 1.00 89.62 72 ASN A O 1
ATOM 585 N N . GLY A 1 73 ? -19.495 9.524 9.030 1.00 89.12 73 GLY A N 1
ATOM 586 C CA . GLY A 1 73 ? -19.211 10.898 9.438 1.00 89.12 73 GLY A CA 1
ATOM 587 C C . GLY A 1 73 ? -17.892 11.056 10.192 1.00 89.12 73 GLY A C 1
ATOM 588 O O . GLY A 1 73 ? -17.800 11.898 11.083 1.00 89.12 73 GLY A O 1
ATOM 589 N N . CYS A 1 74 ? -16.883 10.243 9.866 1.00 86.88 74 CYS A N 1
ATOM 590 C CA . CYS A 1 74 ? -15.555 10.288 10.488 1.00 86.88 74 CYS A CA 1
ATOM 591 C C . CYS A 1 74 ? -15.589 10.067 12.013 1.00 86.88 74 CYS A C 1
ATOM 593 O O . CYS A 1 74 ? -14.766 10.597 12.764 1.00 86.88 74 CYS A O 1
ATOM 595 N N . SER A 1 75 ? -16.569 9.294 12.484 1.00 78.19 75 SER A N 1
ATOM 596 C CA . SER A 1 75 ? -16.751 8.983 13.900 1.00 78.19 75 SER A CA 1
ATOM 597 C C . SER A 1 75 ? -15.634 8.066 14.419 1.00 78.19 75 SER A C 1
ATOM 599 O O . SER A 1 75 ? -15.045 7.309 13.665 1.00 78.19 75 SER A O 1
ATOM 601 N N . ASN A 1 76 ? -15.343 8.146 15.722 1.00 66.12 76 ASN A N 1
ATOM 602 C CA . ASN A 1 76 ? -14.169 7.661 16.481 1.00 66.12 76 ASN A CA 1
ATOM 603 C C . ASN A 1 76 ? -13.647 6.198 16.320 1.00 66.12 76 ASN A C 1
ATOM 605 O O . ASN A 1 76 ? -12.957 5.710 17.222 1.00 66.12 76 ASN A O 1
ATOM 609 N N . ASP A 1 77 ? -13.892 5.484 15.229 1.00 64.50 77 ASP A N 1
ATOM 610 C CA . ASP A 1 77 ? -13.488 4.087 15.023 1.00 64.50 77 ASP A CA 1
ATOM 611 C C . ASP A 1 77 ? -11.963 3.902 15.016 1.00 64.50 77 ASP A C 1
ATOM 613 O O . ASP A 1 77 ? -11.448 3.015 15.702 1.00 64.50 77 ASP A O 1
ATOM 617 N N . GLY A 1 78 ? -11.216 4.841 14.424 1.00 60.06 78 GLY A N 1
ATOM 618 C CA . GLY A 1 78 ? -9.750 4.856 14.519 1.00 60.06 78 GLY A CA 1
ATOM 619 C C . GLY A 1 78 ? -9.234 4.999 15.954 1.00 60.06 78 GLY A C 1
ATOM 620 O O . GLY A 1 78 ? -8.242 4.380 16.336 1.00 60.06 78 GLY A O 1
ATOM 621 N N . SER A 1 79 ? -9.950 5.734 16.812 1.00 59.47 79 SER A N 1
ATOM 622 C CA . SER A 1 79 ? -9.567 5.882 18.220 1.00 59.47 79 SER A CA 1
ATOM 623 C C . SER A 1 79 ? -9.791 4.602 19.034 1.00 59.47 79 SER A C 1
ATOM 625 O O . SER A 1 79 ? -9.092 4.401 20.024 1.00 59.47 79 SER A O 1
ATOM 627 N N . LYS A 1 80 ? -10.725 3.724 18.638 1.00 61.78 80 LYS A N 1
ATOM 628 C CA . LYS A 1 80 ? -10.926 2.410 19.273 1.00 61.78 80 LYS A CA 1
ATOM 629 C C . LYS A 1 80 ? -9.803 1.448 18.889 1.00 61.78 80 LYS A C 1
ATOM 631 O O . LYS A 1 80 ? -9.209 0.852 19.785 1.00 61.78 80 LYS A O 1
ATOM 636 N N . ALA A 1 81 ? -9.451 1.378 17.603 1.00 61.09 81 ALA A N 1
ATOM 637 C CA . ALA A 1 81 ? -8.336 0.562 17.119 1.00 61.09 81 ALA A CA 1
ATOM 638 C C . ALA A 1 81 ? -6.997 0.977 17.770 1.00 61.09 81 ALA A C 1
ATOM 640 O O . ALA A 1 81 ? -6.281 0.148 18.331 1.00 61.09 81 ALA A O 1
ATOM 641 N N . LEU A 1 82 ? -6.711 2.284 17.824 1.00 59.47 82 LEU A N 1
ATOM 642 C CA . LEU A 1 82 ? -5.514 2.839 18.477 1.00 59.47 82 LEU A CA 1
ATOM 643 C C . LEU A 1 82 ? -5.498 2.653 20.005 1.00 59.47 82 LEU A C 1
ATOM 645 O O . LEU A 1 82 ? -4.428 2.492 20.596 1.00 59.47 82 LEU A O 1
ATOM 649 N N . LYS A 1 83 ? -6.658 2.679 20.676 1.00 59.84 83 LYS A N 1
ATOM 650 C CA . LYS A 1 8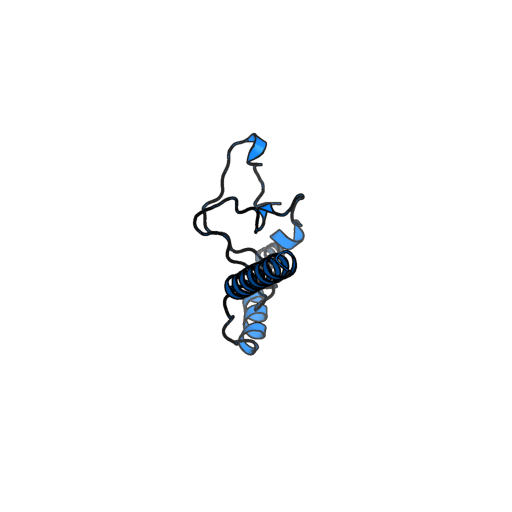3 ? -6.748 2.418 22.126 1.00 59.84 83 LYS A CA 1
ATOM 651 C C . LYS A 1 83 ? -6.443 0.956 22.458 1.00 59.84 83 LYS A C 1
ATOM 653 O O . LYS A 1 83 ? -5.742 0.724 23.437 1.00 59.84 83 LYS A O 1
ATOM 658 N N . SER A 1 84 ? -6.877 0.005 21.630 1.00 55.88 84 SER A N 1
ATOM 659 C CA . SER A 1 84 ? -6.502 -1.412 21.767 1.00 55.88 84 SER A CA 1
ATOM 660 C C . SER A 1 84 ? -4.998 -1.638 21.565 1.00 55.88 84 SER A C 1
ATOM 662 O O . SER A 1 84 ? -4.394 -2.472 22.235 1.00 55.88 84 SER A O 1
ATOM 664 N N . ALA A 1 85 ? -4.366 -0.840 20.704 1.00 54.28 85 ALA A N 1
ATOM 665 C CA . ALA A 1 85 ? -2.944 -0.944 20.391 1.00 54.28 85 ALA A CA 1
ATOM 666 C C . ALA A 1 85 ? -1.993 -0.367 21.444 1.00 54.28 85 ALA A C 1
ATOM 668 O O . ALA A 1 85 ? -0.857 -0.821 21.573 1.00 54.28 85 ALA A O 1
ATOM 669 N N . LYS A 1 86 ? -2.434 0.637 22.214 1.00 52.28 86 LYS A N 1
ATOM 670 C CA . LYS A 1 86 ? -1.619 1.241 23.284 1.00 52.28 86 LYS A CA 1
ATOM 671 C C . LYS A 1 86 ? -1.223 0.237 24.373 1.00 52.28 86 LYS A C 1
ATOM 673 O O . LYS A 1 86 ? -0.204 0.437 25.022 1.00 52.28 86 LYS A O 1
ATOM 678 N N . THR A 1 87 ? -1.959 -0.862 24.525 1.00 47.00 87 THR A N 1
ATOM 679 C CA . THR A 1 87 ? -1.601 -1.962 25.437 1.00 47.00 87 THR A CA 1
ATOM 680 C C . THR A 1 87 ? -0.442 -2.827 24.900 1.00 47.00 87 THR A C 1
ATOM 682 O O . THR A 1 87 ? 0.194 -3.547 25.664 1.00 47.00 87 THR A O 1
ATOM 685 N N . LEU A 1 88 ? -0.098 -2.722 23.610 1.00 48.16 88 LEU A N 1
ATOM 686 C CA . LEU A 1 88 ? 0.938 -3.510 22.927 1.00 48.16 88 LEU A CA 1
ATOM 687 C C . LEU A 1 88 ? 2.247 -2.743 22.673 1.00 48.16 88 LEU A C 1
ATOM 689 O O . LEU A 1 88 ? 3.067 -3.204 21.881 1.00 48.16 88 LEU A O 1
ATOM 693 N N . SER A 1 89 ? 2.494 -1.608 23.345 1.00 42.81 89 SER A N 1
ATOM 694 C CA . SER A 1 89 ? 3.705 -0.792 23.156 1.00 42.81 89 SER A CA 1
ATOM 695 C C . SER A 1 89 ? 4.988 -1.492 23.641 1.00 42.81 89 SER A C 1
ATOM 697 O O . SER A 1 89 ? 5.594 -1.129 24.650 1.00 42.81 89 SER A O 1
ATOM 699 N N . ARG A 1 90 ? 5.439 -2.506 22.906 1.00 40.97 90 ARG A N 1
ATOM 700 C CA . ARG A 1 90 ? 6.837 -2.924 22.862 1.00 40.97 90 ARG A CA 1
ATOM 701 C C . ARG A 1 90 ? 7.470 -2.174 21.691 1.00 40.97 90 ARG A C 1
ATOM 703 O O . ARG A 1 90 ? 6.869 -2.150 20.619 1.00 40.97 90 ARG A O 1
ATOM 710 N N . PRO A 1 91 ? 8.650 -1.557 21.859 1.00 40.56 91 PRO A N 1
ATOM 711 C CA . PRO A 1 91 ? 9.320 -0.882 20.756 1.00 40.56 91 PRO A CA 1
ATOM 712 C C . PRO A 1 91 ? 9.527 -1.888 19.622 1.00 40.56 91 PRO A C 1
ATOM 714 O O . PRO A 1 91 ? 10.199 -2.909 19.801 1.00 40.56 91 PRO A O 1
ATOM 717 N N . TYR A 1 92 ? 8.896 -1.619 18.479 1.00 42.91 92 TYR A N 1
ATOM 718 C CA . TYR A 1 92 ? 9.015 -2.439 17.288 1.00 42.91 92 TYR A CA 1
ATOM 719 C C . TYR A 1 92 ? 10.471 -2.374 16.822 1.00 42.91 92 TYR A C 1
ATOM 721 O O . TYR A 1 92 ? 10.974 -1.354 16.349 1.00 42.91 92 TYR A O 1
ATOM 729 N N . ARG A 1 93 ? 11.186 -3.476 17.056 1.00 42.06 93 ARG A N 1
ATOM 730 C CA . ARG A 1 93 ? 12.515 -3.734 16.518 1.00 42.06 93 ARG A CA 1
ATOM 731 C C . ARG A 1 93 ? 12.352 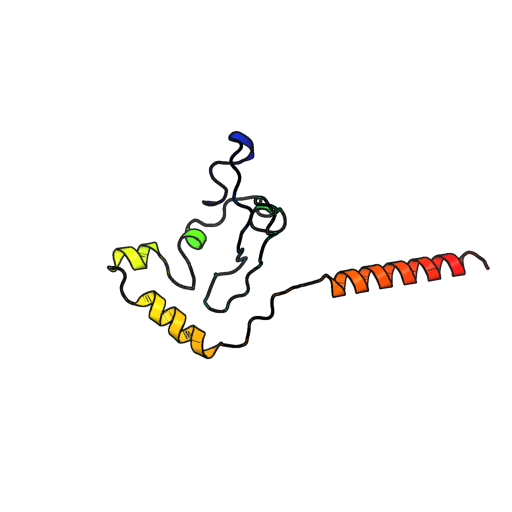-3.745 15.004 1.00 42.06 93 ARG A C 1
ATOM 733 O O . ARG A 1 93 ? 11.808 -4.714 14.487 1.00 42.06 93 ARG A O 1
ATOM 740 N N . ILE A 1 94 ? 12.839 -2.694 14.335 1.00 42.88 94 ILE A N 1
ATOM 741 C CA . ILE A 1 94 ? 13.102 -2.674 12.891 1.00 42.88 94 ILE A CA 1
ATOM 742 C C . ILE A 1 94 ? 13.592 -4.069 12.515 1.00 42.88 94 ILE A C 1
ATOM 744 O O . ILE A 1 94 ? 14.671 -4.484 12.962 1.00 42.88 94 ILE A O 1
ATOM 748 N N . GLN A 1 95 ? 12.780 -4.820 11.774 1.00 41.72 95 GLN A N 1
ATOM 749 C CA . GLN A 1 95 ? 13.189 -6.095 11.217 1.00 41.72 95 GLN A CA 1
ATOM 750 C C . GLN A 1 95 ? 14.217 -5.796 10.123 1.00 41.72 95 GLN A C 1
ATOM 752 O O . GLN A 1 95 ? 13.966 -5.932 8.936 1.00 41.72 95 GLN A O 1
ATOM 757 N N . ARG A 1 96 ? 15.445 -5.458 10.538 1.00 44.75 96 ARG A N 1
ATOM 758 C CA . ARG A 1 96 ? 16.650 -5.898 9.839 1.00 44.75 96 ARG A CA 1
ATOM 759 C C . ARG A 1 96 ? 16.679 -7.418 9.954 1.00 44.75 96 ARG A C 1
ATOM 761 O O . ARG A 1 96 ? 17.494 -7.979 10.687 1.00 44.75 96 ARG A O 1
ATOM 768 N N . MET A 1 97 ? 15.751 -8.097 9.290 1.00 39.72 97 MET A N 1
ATOM 769 C CA . MET A 1 97 ? 15.964 -9.493 8.992 1.00 39.72 97 MET A CA 1
ATOM 770 C C . MET A 1 97 ? 17.128 -9.545 8.000 1.00 39.72 97 MET A C 1
ATOM 772 O O . MET A 1 97 ? 17.115 -8.959 6.926 1.00 39.72 97 MET A O 1
ATOM 776 N N . ASP A 1 98 ? 18.176 -10.225 8.451 1.00 52.50 98 ASP A N 1
ATOM 777 C CA . ASP A 1 98 ? 19.128 -10.959 7.631 1.00 52.50 98 ASP A CA 1
ATOM 778 C C . ASP A 1 98 ? 20.435 -10.356 7.117 1.00 52.50 98 ASP A C 1
ATOM 780 O O . ASP A 1 98 ? 21.199 -11.144 6.580 1.00 52.50 98 ASP A O 1
ATOM 784 N N . LYS A 1 99 ? 20.882 -9.120 7.399 1.00 55.03 99 LYS A N 1
ATOM 785 C CA . LYS A 1 99 ? 22.314 -8.813 7.105 1.00 55.03 99 LYS A CA 1
ATOM 786 C C . LYS A 1 99 ? 23.273 -9.702 7.911 1.00 55.03 99 LYS A C 1
ATOM 788 O O . LYS A 1 99 ? 24.217 -10.254 7.354 1.00 55.03 99 LYS A O 1
ATOM 793 N N . GLU A 1 100 ? 23.007 -9.924 9.199 1.00 55.94 100 GLU A N 1
ATOM 794 C CA . GLU A 1 100 ? 23.844 -10.805 10.029 1.00 55.94 100 GLU A CA 1
ATOM 795 C C . GLU A 1 100 ? 23.637 -12.293 9.742 1.00 55.94 100 GLU A C 1
ATOM 797 O O . GLU A 1 100 ? 24.593 -13.065 9.793 1.00 55.94 100 GLU A O 1
ATOM 802 N N . LYS A 1 101 ? 22.404 -12.724 9.460 1.00 58.53 101 LYS A N 1
ATOM 803 C CA . LYS A 1 101 ? 22.108 -14.134 9.170 1.00 58.53 101 LYS A CA 1
ATOM 804 C C . LYS A 1 101 ? 22.606 -14.515 7.774 1.00 58.53 101 LYS A C 1
ATOM 806 O O . LYS A 1 101 ? 23.197 -15.584 7.634 1.00 58.53 101 LYS A O 1
ATOM 811 N N . LEU A 1 102 ? 22.490 -13.619 6.787 1.00 60.72 102 LEU A N 1
ATOM 812 C CA . LEU A 1 102 ? 23.120 -13.747 5.471 1.00 60.72 102 LEU A CA 1
ATOM 813 C C . LEU A 1 102 ? 24.645 -13.726 5.596 1.00 60.72 102 LEU A C 1
ATOM 815 O O . LEU A 1 102 ? 25.295 -14.608 5.045 1.00 60.72 102 LEU A O 1
ATOM 819 N N . ALA A 1 103 ? 25.226 -12.811 6.383 1.00 70.88 103 ALA A N 1
ATOM 820 C CA . ALA A 1 103 ? 26.669 -12.799 6.634 1.00 70.88 103 ALA A CA 1
ATOM 821 C C . ALA A 1 103 ? 27.146 -14.112 7.274 1.00 70.88 103 ALA A C 1
ATOM 823 O O . ALA A 1 103 ? 28.133 -14.691 6.821 1.00 70.88 103 ALA A O 1
ATOM 824 N N . LYS A 1 104 ? 26.413 -14.635 8.267 1.00 75.69 104 LYS A N 1
ATOM 825 C CA . LYS A 1 104 ? 26.689 -15.938 8.895 1.00 75.69 104 LYS A CA 1
ATOM 826 C C . LYS A 1 104 ? 26.540 -17.090 7.896 1.00 75.69 104 LYS A C 1
ATOM 828 O O . LYS A 1 104 ? 27.392 -17.974 7.880 1.00 75.69 104 LYS A O 1
ATOM 833 N N . LYS A 1 105 ? 25.528 -17.065 7.021 1.00 72.06 105 LYS A N 1
ATOM 834 C CA . LYS A 1 105 ? 25.320 -18.070 5.962 1.00 72.06 105 LYS A CA 1
ATOM 835 C C . LYS A 1 105 ? 26.458 -18.054 4.933 1.00 72.06 105 LYS A C 1
ATOM 837 O O . LYS A 1 105 ? 26.994 -19.112 4.611 1.00 72.06 105 LYS A O 1
ATOM 842 N N . VAL A 1 106 ? 26.890 -16.871 4.489 1.00 75.88 106 VAL A N 1
ATOM 843 C CA . VAL A 1 106 ? 28.023 -16.686 3.563 1.00 75.88 106 VAL A CA 1
ATOM 844 C C . VAL A 1 106 ? 29.346 -17.120 4.205 1.00 75.88 106 VAL A C 1
ATOM 846 O O . VAL A 1 106 ? 30.141 -17.806 3.564 1.00 75.88 106 VAL A O 1
ATOM 849 N N . LEU A 1 107 ? 29.581 -16.784 5.477 1.00 76.25 107 LEU A N 1
ATOM 850 C CA . LEU A 1 107 ? 30.755 -17.238 6.235 1.00 76.25 107 LEU A CA 1
ATOM 851 C C . LEU A 1 107 ? 30.799 -18.764 6.364 1.00 76.25 107 LEU A C 1
ATOM 853 O O . LEU A 1 107 ? 31.851 -19.367 6.140 1.00 76.25 107 LEU A O 1
ATOM 857 N N . ASN A 1 108 ? 29.666 -19.401 6.669 1.00 80.19 108 ASN A N 1
ATOM 858 C CA . ASN A 1 108 ? 29.607 -20.856 6.796 1.00 80.19 108 ASN A CA 1
ATOM 859 C C . ASN A 1 108 ? 29.834 -21.560 5.448 1.00 80.19 108 ASN A C 1
ATOM 861 O O . ASN A 1 108 ? 30.584 -22.534 5.388 1.00 80.19 108 ASN A O 1
ATOM 865 N N . ALA A 1 109 ? 29.272 -21.025 4.358 1.00 69.81 109 ALA A N 1
ATOM 866 C CA . ALA A 1 109 ? 29.502 -21.535 3.006 1.00 69.81 109 ALA A CA 1
ATOM 867 C C . ALA A 1 109 ? 30.985 -21.430 2.592 1.00 69.81 109 ALA A C 1
ATOM 869 O O . ALA A 1 109 ? 31.558 -22.384 2.060 1.00 69.81 109 ALA A O 1
ATOM 870 N N . LYS A 1 110 ? 31.655 -20.311 2.912 1.00 76.62 110 LYS A N 1
ATOM 871 C CA . LYS A 1 110 ? 33.102 -20.144 2.676 1.00 76.62 110 LYS A CA 1
ATOM 872 C C . LYS A 1 110 ? 33.945 -21.133 3.490 1.00 76.62 110 LYS A C 1
ATOM 874 O O . LYS A 1 110 ? 34.913 -21.685 2.967 1.00 76.62 110 LYS A O 1
ATOM 879 N N . LYS A 1 111 ? 33.565 -21.407 4.743 1.00 76.25 111 LYS A N 1
ATOM 880 C CA . LYS A 1 111 ? 34.261 -22.371 5.613 1.00 76.25 111 LYS A CA 1
ATOM 881 C C . LYS A 1 111 ? 34.146 -23.810 5.095 1.00 76.25 111 LYS A C 1
ATOM 883 O O . LYS A 1 111 ? 35.139 -24.532 5.099 1.00 76.25 111 LYS A O 1
ATOM 888 N N . GLN A 1 112 ? 32.977 -24.206 4.585 1.00 68.38 112 GLN A N 1
ATOM 889 C CA . GLN A 1 112 ? 32.771 -25.526 3.972 1.00 68.38 112 GLN A CA 1
ATOM 890 C C . GLN A 1 112 ? 33.568 -25.700 2.669 1.00 68.38 112 GLN A C 1
ATOM 892 O O . GLN A 1 112 ? 34.185 -26.744 2.469 1.00 68.38 112 GLN A O 1
ATOM 897 N N . SER A 1 113 ? 33.636 -24.664 1.824 1.00 68.25 113 SER A N 1
ATOM 898 C CA . SER A 1 113 ? 34.459 -24.686 0.604 1.00 68.25 113 SER A CA 1
ATOM 899 C C . SER A 1 113 ? 35.956 -24.831 0.914 1.00 68.25 113 SER A C 1
ATOM 901 O O . SER A 1 113 ? 36.653 -25.591 0.244 1.00 68.25 113 SER A O 1
ATOM 903 N N . SER A 1 114 ? 36.447 -24.162 1.963 1.00 67.81 114 SER A N 1
ATOM 904 C CA . SER A 1 114 ? 37.842 -24.277 2.414 1.00 67.81 114 SER A CA 1
ATOM 905 C C . SER A 1 114 ? 38.175 -25.682 2.944 1.00 67.81 114 SER A C 1
ATOM 907 O O . SER A 1 114 ? 39.197 -26.258 2.574 1.00 67.81 114 SER A O 1
ATOM 909 N N . LEU A 1 115 ? 37.271 -26.293 3.725 1.00 62.28 115 LEU A N 1
ATOM 910 C CA . LEU A 1 115 ? 37.431 -27.683 4.173 1.00 62.28 115 LEU A CA 1
ATOM 911 C C . LEU A 1 115 ? 37.439 -28.683 3.009 1.00 62.28 115 LEU A C 1
ATOM 913 O O . LEU A 1 115 ? 38.198 -29.648 3.042 1.00 62.28 115 LEU A O 1
ATOM 917 N N . HIS A 1 116 ? 36.609 -28.466 1.985 1.00 59.41 116 HIS A N 1
ATOM 918 C CA . HIS A 1 116 ? 36.561 -29.358 0.827 1.00 59.41 116 HIS A CA 1
A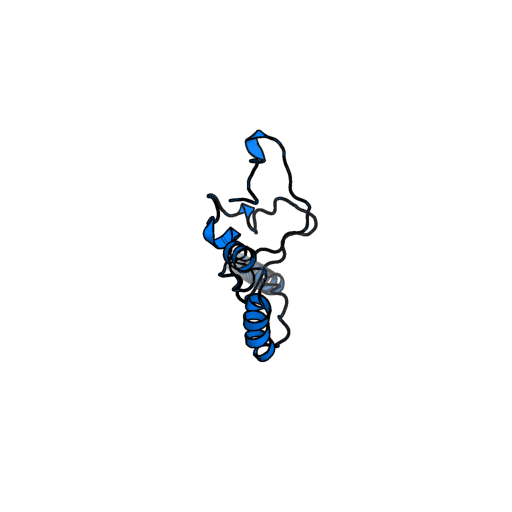TOM 919 C C . HIS A 1 116 ? 37.850 -29.283 -0.006 1.00 59.41 116 HIS A C 1
ATOM 921 O O . HIS A 1 116 ? 38.363 -30.317 -0.421 1.00 59.41 116 HIS A O 1
ATOM 927 N N . LYS A 1 117 ? 38.439 -28.088 -0.162 1.00 61.72 117 LYS A N 1
ATOM 928 C CA . LYS A 1 117 ? 39.727 -27.900 -0.856 1.00 61.72 117 LYS A CA 1
ATOM 929 C C . LYS A 1 117 ? 40.898 -28.581 -0.136 1.00 61.72 117 LYS A C 1
ATOM 931 O O . LYS A 1 117 ? 41.714 -29.215 -0.792 1.00 61.72 117 LYS A O 1
ATOM 936 N N . ASN A 1 118 ?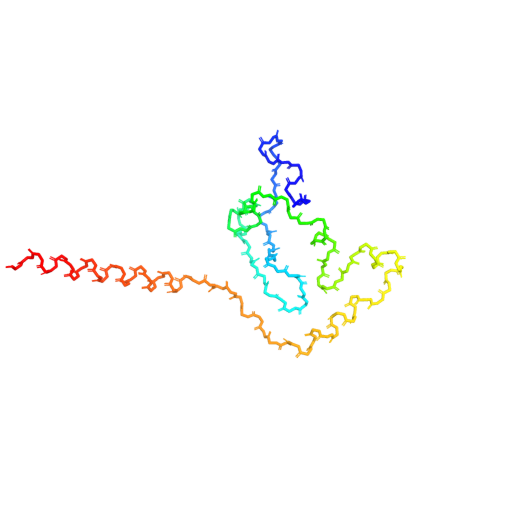 40.944 -28.528 1.197 1.00 57.94 118 ASN A N 1
ATOM 937 C CA . ASN A 1 118 ? 42.003 -29.185 1.978 1.00 57.94 118 ASN A CA 1
ATOM 938 C C . ASN A 1 118 ? 41.877 -30.717 2.035 1.00 57.94 118 ASN A C 1
ATOM 940 O O . ASN A 1 118 ? 42.850 -31.391 2.351 1.00 57.94 118 ASN A O 1
ATOM 944 N N . LYS A 1 119 ? 40.703 -31.279 1.720 1.00 59.25 119 LYS A N 1
ATOM 945 C CA . LYS A 1 119 ? 40.490 -32.734 1.673 1.00 59.25 119 LYS A CA 1
ATOM 946 C C . LYS A 1 119 ? 40.876 -33.366 0.325 1.00 59.25 119 LYS A C 1
ATOM 948 O O . LYS A 1 119 ? 40.962 -34.581 0.248 1.00 59.25 119 LYS A O 1
ATOM 953 N N . ILE A 1 120 ? 41.096 -32.558 -0.716 1.00 57.97 120 ILE A N 1
ATOM 954 C CA . ILE A 1 120 ? 41.481 -33.011 -2.070 1.00 57.97 120 ILE A CA 1
ATOM 955 C C . ILE A 1 120 ? 43.018 -32.979 -2.266 1.00 57.97 120 ILE A C 1
ATOM 957 O O . ILE A 1 120 ? 43.525 -33.492 -3.255 1.00 57.97 120 ILE A O 1
ATOM 961 N N . LEU A 1 121 ? 43.771 -32.396 -1.323 1.00 55.47 121 LEU A N 1
ATOM 962 C CA . LEU A 1 121 ? 45.235 -32.226 -1.383 1.00 55.47 121 LEU A CA 1
ATOM 963 C C . LEU A 1 121 ? 46.039 -33.272 -0.572 1.00 55.47 121 LEU A C 1
ATOM 965 O O . LEU A 1 121 ? 47.231 -33.070 -0.344 1.00 55.47 121 LEU A O 1
ATOM 969 N N . HIS A 1 122 ? 45.413 -34.378 -0.162 1.00 45.19 122 HIS A N 1
ATOM 970 C CA . HIS A 1 122 ? 46.050 -35.551 0.456 1.00 45.19 122 HIS A CA 1
ATOM 971 C C . HIS A 1 122 ? 45.626 -36.818 -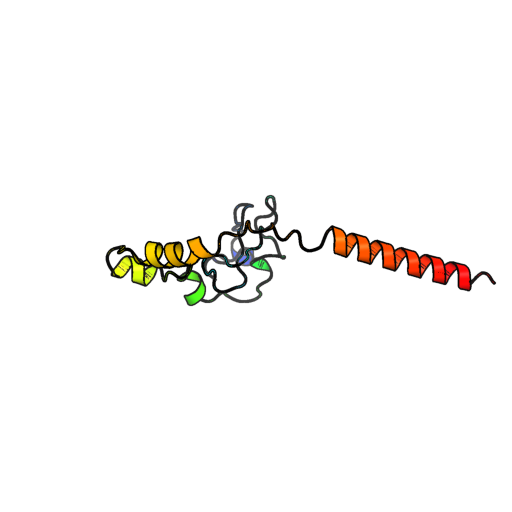0.282 1.00 45.19 122 HIS A C 1
ATOM 973 O O . HIS A 1 122 ? 46.459 -37.748 -0.343 1.00 45.19 122 HIS A O 1
#

Organism: NCBI:txid227884